Protein AF-A0A7Y4T7D6-F1 (afdb_monomer)

Sequence (174 aa):
MRVFFAAAVSVLFAAVVIAAPTAGKPPKAVDIKKELGEKCGSAPYGLVDLNGKTASKLELEEAKFQVTGFITQADVYQDCVYKLAETHAAVLTDNDKRLLGTALKVSQDEKEAVGAAFNTAICEYNAANKIPDADCKDGKWIQQTVAQKPAKPAATPAKPAAAKPAAPATPKPQ

Foldseek 3Di:
DDDDDDDDDPDPPPPPPPPDPDCDPDPDADPLVVCLCVFLNDQDADDDPAQLLPDDPVNLVVLVVVLVVLLVSLVSSLVRLVVSCVVCVVRDDPVSVVVSVVSNVVSVVRNVVSVLSSVLSNLNNCVNVVNDDPQHDPSHGPPPPPPVPPPPPDPDPPDPDDDDDDDDDDDDDD

pLDDT: mean 77.15, std 20.7, range [35.44, 98.0]

Solvent-accessible surface area (backbone atoms only — not comparable to full-atom values): 11017 Å² total; per-residue (Å²): 135,91,82,86,82,86,80,85,80,83,77,81,76,75,82,74,80,76,74,69,78,74,84,64,74,77,79,77,86,69,62,58,72,58,49,42,46,74,74,46,43,72,82,73,83,78,85,71,91,61,59,19,70,76,53,48,73,67,56,51,55,52,50,48,52,53,52,51,51,50,47,51,51,36,52,54,37,44,52,39,52,51,52,52,50,63,75,40,55,96,67,58,48,74,66,49,52,50,51,53,52,47,54,44,48,53,38,50,55,48,48,51,49,38,52,51,47,50,46,27,21,51,20,24,30,27,55,70,69,71,47,90,53,92,62,33,56,96,41,34,49,52,76,73,71,75,58,68,71,70,72,73,74,75,75,73,78,76,76,78,77,80,79,77,80,79,79,83,81,78,85,82,84,133

Mean predicted aligned error: 15.54 Å

Structure (mmCIF, N/CA/C/O backbone):
data_AF-A0A7Y4T7D6-F1
#
_entry.id   AF-A0A7Y4T7D6-F1
#
loop_
_atom_site.group_PDB
_atom_site.id
_atom_site.type_symbol
_atom_site.label_atom_id
_atom_site.label_alt_id
_atom_site.label_comp_id
_atom_site.label_asym_id
_atom_site.label_entity_id
_atom_site.label_seq_id
_atom_site.pdbx_PDB_ins_code
_atom_site.Cartn_x
_atom_site.Cartn_y
_atom_site.Cartn_z
_atom_site.occupancy
_atom_site.B_iso_or_equiv
_atom_site.auth_seq_id
_atom_site.auth_comp_id
_atom_site.auth_asym_id
_atom_site.auth_atom_id
_atom_site.pdbx_PDB_model_num
ATOM 1 N N . MET A 1 1 ? 4.824 29.164 -88.342 1.00 39.53 1 MET A N 1
ATOM 2 C CA . MET A 1 1 ? 5.947 29.986 -87.844 1.00 39.53 1 MET A CA 1
ATOM 3 C C . MET A 1 1 ? 6.074 29.758 -86.348 1.00 39.53 1 MET A C 1
ATOM 5 O O . MET A 1 1 ? 5.062 29.699 -85.666 1.00 39.53 1 MET A O 1
ATOM 9 N N . ARG A 1 2 ? 7.304 29.514 -85.893 1.00 45.91 2 ARG A N 1
ATOM 10 C CA . ARG A 1 2 ? 7.694 29.253 -84.503 1.00 45.91 2 ARG A CA 1
ATOM 11 C C . ARG A 1 2 ? 7.515 30.516 -83.660 1.00 45.91 2 ARG A C 1
ATOM 13 O O . ARG A 1 2 ? 8.032 31.536 -84.093 1.00 45.91 2 ARG A O 1
ATOM 20 N N . VAL A 1 3 ? 6.951 30.417 -82.455 1.00 41.78 3 VAL A N 1
ATOM 21 C CA . VAL A 1 3 ? 7.422 31.202 -81.299 1.00 41.78 3 VAL A CA 1
ATOM 22 C C . VAL A 1 3 ? 7.210 30.375 -80.031 1.00 41.78 3 VAL A C 1
ATOM 24 O O . VAL A 1 3 ? 6.087 30.063 -79.652 1.00 41.78 3 VAL A O 1
ATOM 27 N N . PHE A 1 4 ? 8.325 29.986 -79.420 1.00 41.50 4 PHE A N 1
ATOM 28 C CA . PHE A 1 4 ? 8.415 29.407 -78.085 1.00 41.50 4 PHE A CA 1
ATOM 29 C C . PHE A 1 4 ? 8.412 30.551 -77.065 1.00 41.50 4 PHE A C 1
ATOM 31 O O . PHE A 1 4 ? 9.165 31.505 -77.243 1.00 41.50 4 PHE A O 1
ATOM 38 N N . PHE A 1 5 ? 7.646 30.435 -75.979 1.00 44.03 5 PHE A N 1
ATOM 39 C CA . PHE A 1 5 ? 7.881 31.219 -74.765 1.00 44.03 5 PHE A CA 1
ATOM 40 C C . PHE A 1 5 ? 8.085 30.261 -73.595 1.00 44.03 5 PHE A C 1
ATOM 42 O O . PHE A 1 5 ? 7.151 29.648 -73.085 1.00 44.03 5 PHE A O 1
ATOM 49 N N . ALA A 1 6 ? 9.356 30.104 -73.233 1.00 46.31 6 ALA A N 1
ATOM 50 C CA . ALA A 1 6 ? 9.811 29.424 -72.038 1.00 46.31 6 ALA A CA 1
ATOM 51 C C . ALA A 1 6 ? 9.614 30.355 -70.833 1.00 46.31 6 ALA A C 1
ATOM 53 O O . ALA A 1 6 ? 10.181 31.445 -70.798 1.00 46.31 6 ALA A O 1
ATOM 54 N N . ALA A 1 7 ? 8.829 29.922 -69.847 1.00 48.25 7 ALA A N 1
ATOM 55 C CA . ALA A 1 7 ? 8.776 30.548 -68.532 1.00 48.25 7 ALA A CA 1
ATOM 56 C C . ALA A 1 7 ? 9.590 29.688 -67.559 1.00 48.25 7 ALA A C 1
ATOM 58 O O . ALA A 1 7 ? 9.226 28.554 -67.247 1.00 48.25 7 ALA A O 1
ATOM 59 N N . ALA A 1 8 ? 10.732 30.227 -67.137 1.00 46.28 8 ALA A N 1
ATOM 60 C CA . ALA A 1 8 ? 11.608 29.643 -66.139 1.00 46.28 8 ALA A CA 1
ATOM 61 C C . ALA A 1 8 ? 10.944 29.717 -64.756 1.00 46.28 8 ALA A C 1
ATOM 63 O O . ALA A 1 8 ? 10.713 30.802 -64.225 1.00 46.28 8 ALA A O 1
ATOM 64 N N . VAL A 1 9 ? 10.645 28.558 -64.168 1.00 46.88 9 VAL A N 1
ATOM 65 C CA . VAL A 1 9 ? 10.266 28.444 -62.757 1.00 46.88 9 VAL A CA 1
ATOM 66 C C . VAL A 1 9 ? 11.554 28.305 -61.952 1.00 46.88 9 VAL A C 1
ATOM 68 O O . VAL A 1 9 ? 12.157 27.236 -61.886 1.00 46.88 9 VAL A O 1
ATOM 71 N N . SER A 1 10 ? 11.992 29.413 -61.363 1.00 43.31 10 SER A N 1
ATOM 72 C CA . SER A 1 10 ? 13.083 29.448 -60.392 1.00 43.31 10 SER A CA 1
ATOM 73 C 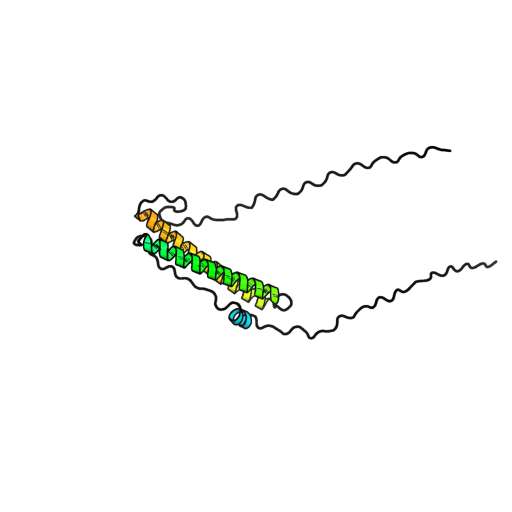C . SER A 1 10 ? 12.629 28.778 -59.094 1.00 43.31 10 SER A C 1
ATOM 75 O O . SER A 1 10 ? 11.984 29.402 -58.253 1.00 43.31 10 SER A O 1
ATOM 77 N N . VAL A 1 11 ? 12.953 27.495 -58.928 1.00 48.06 11 VAL A N 1
ATOM 78 C CA . VAL A 1 11 ? 12.802 26.789 -57.650 1.00 48.06 11 VAL A CA 1
ATOM 79 C C . VAL A 1 11 ? 13.968 27.195 -56.748 1.00 48.06 11 VAL A C 1
ATOM 81 O O . VAL A 1 11 ? 15.092 26.721 -56.898 1.00 48.06 11 VAL A O 1
ATOM 84 N N . LEU A 1 12 ? 13.691 28.103 -55.813 1.00 45.38 12 LEU A N 1
ATOM 85 C CA . LEU A 1 12 ? 14.526 28.353 -54.640 1.00 45.38 12 LEU A CA 1
ATOM 86 C C . LEU A 1 12 ? 14.532 27.083 -53.777 1.00 45.38 12 LEU A C 1
ATOM 88 O O . LEU A 1 12 ? 13.617 26.843 -52.991 1.00 45.38 12 LEU A O 1
ATOM 92 N N . PHE A 1 13 ? 15.564 26.255 -53.932 1.00 41.28 13 PHE A N 1
ATOM 93 C CA . PHE A 1 13 ? 15.876 25.202 -52.974 1.00 41.28 13 PHE A CA 1
ATOM 94 C C . PHE A 1 13 ? 16.401 25.860 -51.696 1.00 41.28 13 PHE A C 1
ATOM 96 O O . PHE A 1 13 ? 17.586 26.166 -51.572 1.00 41.28 13 PHE A O 1
ATOM 103 N N . ALA A 1 14 ? 15.507 26.095 -50.737 1.00 49.75 14 ALA A N 1
ATOM 104 C CA . ALA A 1 14 ? 15.911 26.285 -49.355 1.00 49.75 14 ALA A CA 1
ATOM 105 C C . ALA A 1 14 ? 16.599 24.989 -48.905 1.00 49.75 14 ALA A C 1
ATOM 107 O O . ALA A 1 14 ? 15.968 23.934 -48.835 1.00 49.75 14 ALA A O 1
ATOM 108 N N . ALA A 1 15 ? 17.907 25.059 -48.661 1.00 48.97 15 ALA A N 1
ATOM 109 C CA . ALA A 1 15 ? 18.668 23.972 -48.072 1.00 48.97 15 ALA A CA 1
ATOM 110 C C . ALA A 1 15 ? 18.129 23.710 -46.659 1.00 48.97 15 ALA A C 1
ATOM 112 O O . ALA A 1 15 ? 18.536 24.344 -45.687 1.00 48.97 15 ALA A O 1
ATOM 113 N N . VAL A 1 16 ? 17.171 22.790 -46.547 1.00 50.22 16 VAL A N 1
ATOM 114 C CA . VAL A 1 16 ? 16.803 22.191 -45.270 1.00 50.22 16 VAL A CA 1
ATOM 115 C C . VAL A 1 16 ? 18.003 21.359 -44.848 1.00 50.22 16 VAL A C 1
ATOM 117 O O . VAL A 1 16 ? 18.263 20.289 -45.396 1.00 50.22 16 VAL A O 1
ATOM 120 N N . VAL A 1 17 ? 18.765 21.874 -43.888 1.00 51.12 17 VAL A N 1
ATOM 121 C CA . VAL A 1 17 ? 19.728 21.080 -43.131 1.00 51.12 17 VAL A CA 1
ATOM 122 C C . VAL A 1 17 ? 18.903 20.068 -42.341 1.00 51.12 17 VAL A C 1
ATOM 124 O O . VAL A 1 17 ? 18.424 20.351 -41.245 1.00 51.12 17 VAL A O 1
ATOM 127 N N . ILE A 1 18 ? 18.671 18.895 -42.931 1.00 53.31 18 ILE A N 1
ATOM 128 C CA . ILE A 1 18 ? 18.183 17.731 -42.200 1.00 53.31 18 ILE A CA 1
ATOM 129 C C . ILE A 1 18 ? 19.343 17.333 -41.294 1.00 53.31 18 ILE A C 1
ATOM 131 O O . ILE A 1 18 ? 20.274 16.648 -41.714 1.00 53.31 18 ILE A O 1
ATOM 135 N N . ALA A 1 19 ? 19.323 17.836 -40.061 1.00 53.50 19 ALA A N 1
ATOM 136 C CA . ALA A 1 19 ? 20.150 17.302 -38.998 1.00 53.50 19 ALA A CA 1
ATOM 137 C C . ALA A 1 19 ? 19.792 15.817 -38.877 1.00 53.50 19 ALA A C 1
ATOM 139 O O . ALA A 1 19 ? 18.714 15.464 -38.398 1.00 53.50 19 ALA A O 1
ATOM 140 N N . ALA A 1 20 ? 20.664 14.952 -39.394 1.00 56.53 20 ALA A N 1
ATOM 141 C CA . ALA A 1 20 ? 20.565 13.527 -39.151 1.00 56.53 20 ALA A CA 1
ATOM 142 C C . ALA A 1 20 ? 20.508 13.333 -37.628 1.00 56.53 20 ALA A C 1
ATOM 144 O O . ALA A 1 20 ? 21.339 13.931 -36.931 1.00 56.53 20 ALA A O 1
ATOM 145 N N . PRO A 1 21 ? 19.553 12.552 -37.088 1.00 56.50 21 PRO A N 1
ATOM 146 C CA . PRO A 1 21 ? 19.601 12.191 -35.684 1.00 56.50 21 PRO A CA 1
ATOM 147 C C . PRO A 1 21 ? 20.963 11.545 -35.469 1.00 56.50 21 PRO A C 1
ATOM 149 O O . PRO A 1 21 ? 21.302 10.550 -36.117 1.00 56.50 21 PRO A O 1
ATOM 152 N N . THR A 1 22 ? 21.787 12.166 -34.628 1.00 55.59 22 THR A N 1
ATOM 153 C CA . THR A 1 22 ? 23.027 11.550 -34.189 1.00 55.59 22 THR A CA 1
ATOM 154 C C . THR A 1 22 ? 22.629 10.182 -33.663 1.00 55.59 22 THR A C 1
ATOM 156 O O . THR A 1 22 ? 21.761 10.076 -32.796 1.00 55.59 22 THR A O 1
ATOM 159 N N . ALA A 1 23 ? 23.182 9.128 -34.267 1.00 54.28 23 ALA A N 1
ATOM 160 C CA . ALA A 1 23 ? 22.999 7.755 -33.829 1.00 54.28 23 ALA A CA 1
ATOM 161 C C . ALA A 1 23 ? 23.651 7.622 -32.446 1.00 54.28 23 ALA A C 1
ATOM 163 O O . ALA A 1 23 ? 24.777 7.147 -32.293 1.00 54.28 23 ALA A O 1
ATOM 164 N N . GLY A 1 24 ? 22.969 8.156 -31.433 1.00 60.12 24 GLY A N 1
ATOM 165 C CA . GLY A 1 24 ? 23.274 7.940 -30.039 1.00 60.12 24 GLY A CA 1
ATOM 166 C C . GLY A 1 24 ? 23.233 6.442 -29.809 1.00 60.12 24 GLY A C 1
ATOM 167 O O . GLY A 1 24 ? 22.377 5.745 -30.355 1.00 60.12 24 GLY A O 1
ATOM 168 N N . LYS A 1 25 ? 24.211 5.942 -29.052 1.00 58.09 25 LYS A N 1
ATOM 169 C CA . LYS A 1 25 ? 24.284 4.530 -28.672 1.00 58.09 25 LYS A CA 1
ATOM 170 C C . LYS A 1 25 ? 22.890 4.050 -28.247 1.00 58.09 25 LYS A C 1
ATOM 172 O O . LYS A 1 25 ? 22.229 4.794 -27.515 1.00 58.09 25 LYS A O 1
ATOM 177 N N . PRO A 1 26 ? 22.457 2.849 -28.677 1.00 60.56 26 PRO A N 1
ATOM 178 C CA . PRO A 1 26 ? 21.175 2.313 -28.252 1.00 60.56 26 PRO A CA 1
ATOM 179 C C . PRO A 1 26 ? 21.122 2.377 -26.724 1.00 60.56 26 PRO A C 1
ATOM 181 O O . PRO A 1 26 ? 22.134 2.083 -26.068 1.00 60.56 26 PRO A O 1
ATOM 184 N N . PRO A 1 27 ? 20.004 2.847 -26.156 1.00 66.81 27 PRO A N 1
ATOM 185 C CA . PRO A 1 27 ? 19.909 3.020 -24.722 1.00 66.81 27 PRO A CA 1
ATOM 186 C C . PRO A 1 27 ? 20.199 1.679 -24.041 1.00 66.81 27 PRO A C 1
ATOM 188 O O . PRO A 1 27 ? 19.763 0.623 -24.503 1.00 66.81 27 PRO A O 1
ATOM 191 N N . LYS A 1 28 ? 21.022 1.712 -22.987 1.00 72.31 28 LYS A N 1
ATOM 192 C CA . LYS A 1 28 ? 21.426 0.497 -22.272 1.00 72.31 28 LYS A CA 1
ATOM 193 C C . LYS A 1 28 ? 20.180 -0.207 -21.741 1.00 72.31 28 LYS A C 1
ATOM 195 O O . LYS A 1 28 ? 19.323 0.447 -21.152 1.00 72.31 28 LYS A O 1
ATOM 200 N N . ALA A 1 29 ? 20.119 -1.525 -21.924 1.00 76.31 29 ALA A N 1
ATOM 201 C CA . ALA A 1 29 ? 19.114 -2.351 -21.273 1.00 76.31 29 ALA A CA 1
ATOM 202 C C . ALA A 1 29 ? 19.197 -2.138 -19.755 1.00 76.31 29 ALA A C 1
ATOM 204 O O . ALA A 1 29 ? 20.291 -2.161 -19.181 1.00 76.31 29 ALA A O 1
ATOM 205 N N . VAL A 1 30 ? 18.049 -1.883 -19.135 1.00 83.81 30 VAL A N 1
ATOM 206 C CA . VAL A 1 30 ? 17.929 -1.631 -17.699 1.00 83.81 30 VAL A CA 1
ATOM 207 C C . VAL A 1 30 ? 17.447 -2.912 -17.037 1.00 83.81 30 VAL A C 1
ATOM 209 O O . VAL A 1 30 ? 16.483 -3.519 -17.494 1.00 83.81 30 VAL A O 1
ATOM 212 N N . ASP A 1 31 ? 18.111 -3.327 -15.961 1.00 92.00 31 ASP A N 1
ATOM 213 C CA . ASP A 1 31 ? 17.602 -4.401 -15.111 1.00 92.00 31 ASP A CA 1
ATOM 214 C C . ASP A 1 31 ? 16.542 -3.817 -14.176 1.00 92.00 31 ASP A C 1
ATOM 216 O O . ASP A 1 31 ? 16.839 -3.293 -13.101 1.00 92.00 31 ASP A O 1
ATOM 220 N N . ILE A 1 32 ? 15.287 -3.876 -14.615 1.00 92.12 32 ILE A N 1
ATOM 221 C CA . ILE A 1 32 ? 14.162 -3.275 -13.896 1.00 92.12 32 ILE A CA 1
ATOM 222 C C . ILE A 1 32 ? 13.934 -3.925 -12.536 1.00 92.12 32 ILE A C 1
ATOM 224 O O . ILE A 1 32 ? 13.512 -3.247 -11.602 1.00 92.12 32 ILE A O 1
ATOM 228 N N . LYS A 1 33 ? 14.261 -5.211 -12.375 1.00 91.19 33 LYS A N 1
ATOM 229 C CA . LYS A 1 33 ? 14.147 -5.876 -11.075 1.00 91.19 33 LYS A CA 1
ATOM 230 C C . LYS A 1 33 ? 15.159 -5.304 -10.085 1.00 91.19 33 LYS A C 1
ATOM 232 O O . LYS A 1 33 ? 14.817 -5.081 -8.924 1.00 91.19 33 LYS A O 1
ATOM 237 N N . LYS A 1 34 ? 16.387 -5.061 -10.548 1.00 93.38 34 LYS A N 1
ATOM 238 C CA . LYS A 1 34 ? 17.426 -4.417 -9.746 1.00 93.38 34 LYS A CA 1
ATOM 239 C C . LYS A 1 34 ? 17.050 -2.976 -9.397 1.00 93.38 34 LYS A C 1
ATOM 241 O O . LYS A 1 34 ? 17.076 -2.627 -8.222 1.00 93.38 34 LYS A O 1
ATOM 246 N N . GLU A 1 35 ? 16.646 -2.174 -10.381 1.00 93.25 35 GLU A N 1
ATOM 247 C CA . GLU A 1 35 ? 16.240 -0.779 -10.147 1.00 93.25 35 GLU A CA 1
ATOM 248 C C . GLU A 1 35 ? 15.047 -0.681 -9.190 1.00 93.25 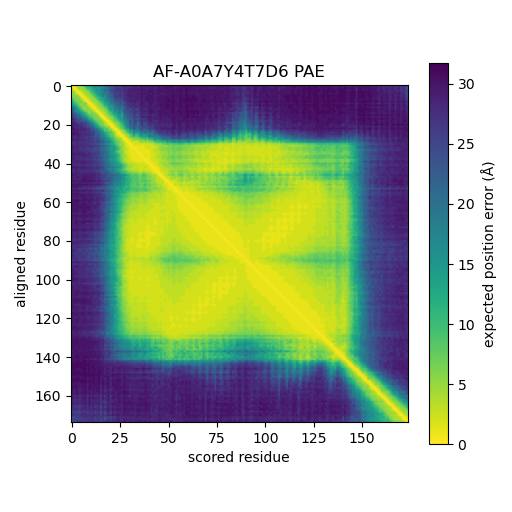35 GLU A C 1
ATOM 250 O O . GLU A 1 35 ? 15.039 0.170 -8.305 1.00 93.25 35 GLU A O 1
ATOM 255 N N . LEU A 1 36 ? 14.066 -1.583 -9.301 1.00 92.56 36 LEU A N 1
ATOM 256 C CA . LEU A 1 36 ? 12.929 -1.633 -8.383 1.00 92.56 36 LEU A CA 1
ATOM 257 C C . LEU A 1 36 ? 13.392 -1.811 -6.929 1.00 92.56 36 LEU A C 1
ATOM 259 O O . LEU A 1 36 ? 12.964 -1.058 -6.056 1.00 92.56 36 LEU A O 1
ATOM 263 N N . GLY A 1 37 ? 14.299 -2.760 -6.680 1.00 92.56 37 GLY A N 1
ATOM 264 C CA . GLY A 1 37 ? 14.842 -3.007 -5.343 1.00 92.56 37 GLY A CA 1
ATOM 265 C C . GLY A 1 37 ? 15.745 -1.882 -4.827 1.00 92.56 37 GLY A C 1
ATOM 266 O O . GLY A 1 37 ? 15.683 -1.547 -3.648 1.00 92.56 37 GLY A O 1
ATOM 267 N N . GLU A 1 38 ? 16.561 -1.275 -5.692 1.00 94.94 38 GLU A N 1
ATOM 268 C CA . GLU A 1 38 ? 17.503 -0.216 -5.300 1.00 94.94 38 GLU A CA 1
ATOM 269 C C . GLU A 1 38 ? 16.834 1.153 -5.115 1.00 94.94 38 GLU A C 1
ATOM 271 O O . GLU A 1 38 ? 17.265 1.931 -4.264 1.00 94.94 38 GLU A O 1
ATOM 276 N N . LYS A 1 39 ? 15.802 1.472 -5.908 1.00 94.75 39 LYS A N 1
ATOM 277 C CA . LYS A 1 39 ? 15.135 2.785 -5.892 1.00 94.75 39 LYS A CA 1
ATOM 278 C C . LYS A 1 39 ? 13.892 2.809 -5.020 1.00 94.75 39 LYS A C 1
ATOM 280 O O . LYS A 1 39 ? 13.708 3.760 -4.269 1.00 94.75 39 LYS A O 1
ATOM 285 N N . CYS A 1 40 ? 13.050 1.785 -5.133 1.00 94.56 40 CYS A N 1
ATOM 286 C CA . CYS A 1 40 ? 11.766 1.733 -4.437 1.00 94.56 40 CYS A CA 1
ATOM 287 C C . CYS A 1 40 ? 11.799 0.848 -3.191 1.00 94.56 40 CYS A C 1
ATOM 289 O O . CYS A 1 40 ? 10.871 0.893 -2.387 1.00 94.56 40 CYS A O 1
ATOM 291 N N . GLY A 1 41 ? 12.868 0.073 -3.000 1.00 93.38 41 GLY A N 1
ATOM 292 C CA . GLY A 1 41 ? 12.992 -0.839 -1.875 1.00 93.38 41 GLY A CA 1
ATOM 293 C C . GLY A 1 41 ? 12.089 -2.062 -2.020 1.00 93.38 41 GLY A C 1
ATOM 294 O O . GLY A 1 41 ? 11.799 -2.538 -3.119 1.00 93.38 41 GLY A O 1
ATOM 295 N N . SER A 1 42 ? 11.672 -2.604 -0.879 1.00 91.50 42 SER A N 1
ATOM 296 C CA . SER A 1 42 ? 10.780 -3.765 -0.826 1.00 91.50 42 SER A CA 1
ATOM 297 C C . SER A 1 42 ? 9.325 -3.323 -0.735 1.00 91.50 42 SER A C 1
ATOM 299 O O . SER A 1 42 ? 9.024 -2.327 -0.080 1.00 91.50 42 SER A O 1
ATOM 301 N N . ALA A 1 43 ? 8.428 -4.090 -1.360 1.00 89.62 43 ALA A N 1
ATOM 302 C CA . ALA A 1 43 ? 6.996 -3.877 -1.199 1.00 89.62 43 ALA A CA 1
ATOM 303 C C . ALA A 1 43 ? 6.626 -3.997 0.292 1.00 89.62 43 ALA A C 1
ATOM 305 O O . ALA A 1 43 ? 7.0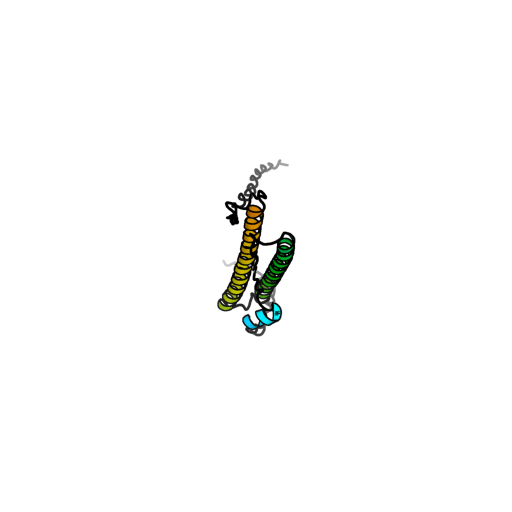43 -4.969 0.935 1.00 89.62 43 ALA A O 1
ATOM 306 N N . PRO A 1 44 ? 5.887 -3.028 0.857 1.00 89.25 44 PRO A N 1
ATOM 307 C CA . PRO A 1 44 ? 5.476 -3.096 2.249 1.00 89.25 44 PRO A CA 1
ATOM 308 C C . PRO A 1 44 ? 4.468 -4.234 2.436 1.00 89.25 44 PRO A C 1
ATOM 310 O O . PRO A 1 44 ? 3.603 -4.453 1.590 1.00 89.25 44 PRO A O 1
ATOM 313 N N . TYR A 1 45 ? 4.585 -4.936 3.561 1.00 89.88 45 TYR A N 1
ATOM 314 C CA . TYR A 1 45 ? 3.682 -6.010 3.975 1.00 89.88 45 TYR A CA 1
ATOM 315 C C . TYR A 1 45 ? 3.105 -5.687 5.355 1.00 89.88 45 TYR A C 1
ATOM 317 O O . TYR A 1 45 ? 3.844 -5.208 6.223 1.00 89.88 45 TYR A O 1
ATOM 325 N N . GLY A 1 46 ? 1.804 -5.908 5.549 1.00 84.75 46 GLY A N 1
ATOM 326 C CA . GLY A 1 46 ? 1.097 -5.483 6.752 1.00 84.75 46 GLY A CA 1
ATOM 327 C C . GLY A 1 46 ? 0.275 -6.618 7.348 1.00 84.75 46 GLY A C 1
ATOM 328 O O . GLY A 1 46 ? -0.579 -7.200 6.695 1.00 84.75 46 GLY A O 1
ATOM 329 N N . LEU A 1 47 ? 0.489 -6.909 8.628 1.00 80.81 47 LEU A N 1
ATOM 330 C CA . LEU A 1 47 ? -0.356 -7.832 9.384 1.00 80.81 47 LEU A CA 1
ATOM 331 C C . LEU A 1 47 ? -1.212 -7.033 10.362 1.00 80.81 47 LEU A C 1
ATOM 333 O O .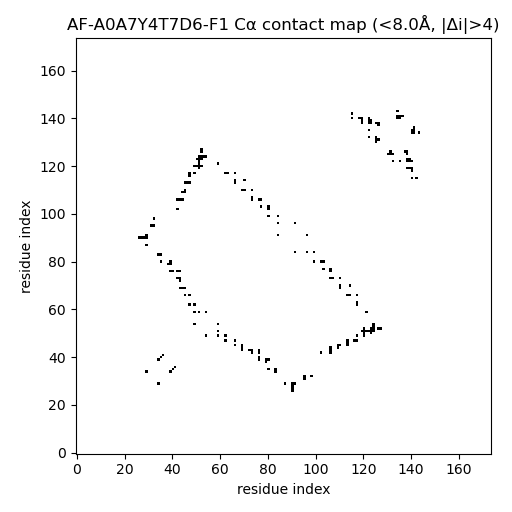 LEU A 1 47 ? -0.686 -6.323 11.214 1.00 80.81 47 LEU A O 1
ATOM 337 N N . VAL A 1 48 ? -2.532 -7.168 10.239 1.00 81.81 48 VAL A N 1
ATOM 338 C CA . VAL A 1 48 ? -3.491 -6.666 11.228 1.00 81.81 48 VAL A CA 1
ATOM 339 C C . VAL A 1 48 ? -3.957 -7.857 12.053 1.00 81.81 48 VAL A C 1
ATOM 341 O O . VAL A 1 48 ? -4.899 -8.548 11.672 1.00 81.81 48 VAL A O 1
ATOM 344 N N . ASP A 1 49 ? -3.273 -8.119 13.164 1.00 81.94 49 ASP A N 1
ATOM 345 C CA . ASP A 1 49 ? -3.692 -9.123 14.148 1.00 81.94 49 ASP A CA 1
ATOM 346 C C . ASP A 1 49 ? -4.477 -8.436 15.270 1.00 81.94 49 ASP A C 1
ATOM 348 O O . ASP A 1 49 ? -3.951 -8.120 16.336 1.00 81.94 49 ASP A O 1
ATOM 352 N N . LEU A 1 50 ? -5.734 -8.097 14.975 1.00 88.00 50 LEU A N 1
ATOM 353 C CA . LEU A 1 50 ? -6.617 -7.401 15.904 1.00 88.00 50 LEU A CA 1
ATOM 354 C C . LEU A 1 50 ? -7.953 -8.131 16.001 1.00 88.00 50 LEU A C 1
ATOM 356 O O . LEU A 1 50 ? -8.716 -8.188 15.039 1.00 88.00 50 LEU A O 1
ATOM 360 N N . ASN A 1 51 ? -8.259 -8.660 17.185 1.00 88.94 51 ASN A N 1
ATOM 361 C CA . ASN A 1 51 ? -9.558 -9.262 17.467 1.00 88.94 51 ASN A CA 1
ATOM 362 C C . ASN A 1 51 ? -10.532 -8.183 17.948 1.00 88.94 51 ASN A C 1
ATOM 364 O O . ASN A 1 51 ? -10.520 -7.804 19.121 1.00 88.94 51 ASN A O 1
ATOM 368 N N . GLY A 1 52 ? -11.399 -7.707 17.056 1.00 86.25 52 GLY A N 1
ATOM 369 C CA . GLY A 1 52 ? -12.307 -6.602 17.352 1.00 86.25 52 GLY A CA 1
ATOM 370 C C . GLY A 1 52 ? -13.286 -6.880 18.494 1.00 86.25 52 GLY A C 1
ATOM 371 O O . GLY A 1 52 ? -13.711 -5.957 19.180 1.00 86.25 52 GLY A O 1
ATOM 372 N N . LYS A 1 53 ? -13.602 -8.150 18.775 1.00 90.06 53 LYS A N 1
ATOM 373 C CA . LYS A 1 53 ? -14.525 -8.526 19.863 1.00 90.06 53 LYS A CA 1
ATOM 374 C C . LYS A 1 53 ? -13.942 -8.304 21.254 1.00 90.06 53 LYS A C 1
ATOM 376 O O . LYS A 1 53 ? -14.701 -8.120 22.203 1.00 90.06 53 LYS A O 1
ATOM 381 N N . THR A 1 54 ? -12.620 -8.392 21.382 1.00 91.44 54 THR A N 1
ATOM 382 C CA . THR A 1 54 ? -11.909 -8.294 22.666 1.00 91.44 54 THR A CA 1
ATOM 383 C C . THR A 1 54 ? -10.995 -7.081 22.747 1.00 91.44 54 THR A C 1
ATOM 385 O O . THR A 1 54 ? -10.541 -6.757 23.840 1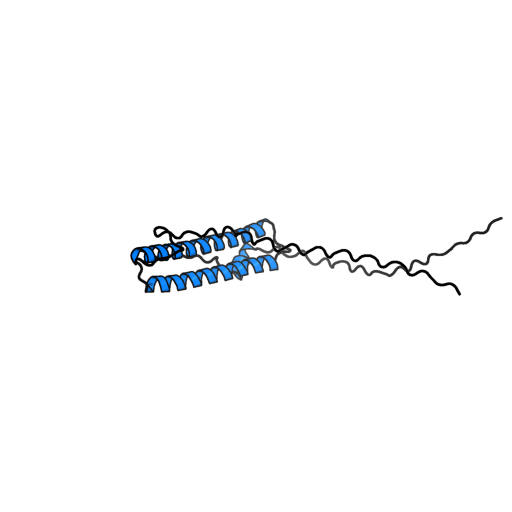.00 91.44 54 THR A O 1
ATOM 388 N N . ALA A 1 55 ? -10.723 -6.425 21.618 1.00 91.44 55 ALA A N 1
ATOM 389 C CA . ALA A 1 55 ? -9.891 -5.238 21.563 1.00 91.44 55 ALA A CA 1
ATOM 390 C C . ALA A 1 55 ? -10.487 -4.100 22.400 1.00 91.44 55 ALA A C 1
ATOM 392 O O . ALA A 1 55 ? -11.689 -3.817 22.385 1.00 91.44 55 ALA A O 1
ATOM 393 N N . SER A 1 56 ? -9.614 -3.414 23.118 1.00 93.88 56 SER A N 1
ATOM 394 C CA . SER A 1 56 ? -9.904 -2.146 23.761 1.00 93.88 56 SER A CA 1
ATOM 395 C C . SER A 1 56 ? -9.948 -1.010 22.737 1.00 93.88 56 SER A C 1
ATOM 397 O O . SER A 1 56 ? -9.401 -1.086 21.636 1.00 93.88 56 SER A O 1
ATOM 399 N N . LYS A 1 57 ? -10.566 0.108 23.132 1.00 92.00 57 LYS A N 1
ATOM 400 C CA . LYS A 1 57 ? -10.578 1.324 22.310 1.00 92.00 57 LYS A CA 1
ATOM 401 C C . LYS A 1 57 ? -9.160 1.821 22.000 1.00 92.00 57 LYS A C 1
ATOM 403 O O . LYS A 1 57 ? -8.906 2.274 20.891 1.00 92.00 57 LYS A O 1
ATOM 408 N N . LEU A 1 58 ? -8.254 1.722 22.975 1.00 94.06 58 LEU A N 1
ATOM 409 C CA . LEU A 1 58 ? -6.862 2.145 22.825 1.00 94.06 58 LEU A CA 1
ATOM 410 C C . LEU A 1 58 ? -6.137 1.292 21.773 1.00 94.06 58 LEU A C 1
ATOM 412 O O . LEU A 1 58 ? -5.476 1.844 20.901 1.00 94.06 58 LEU A O 1
ATOM 416 N N . GLU A 1 59 ? -6.322 -0.031 21.805 1.00 93.19 59 GLU A N 1
ATOM 417 C CA . GLU A 1 59 ? -5.734 -0.943 20.811 1.00 93.19 59 GLU A CA 1
ATOM 418 C C . GLU A 1 59 ? -6.265 -0.668 19.399 1.00 93.19 59 GLU A C 1
ATOM 420 O O . GLU A 1 59 ? -5.504 -0.717 18.437 1.00 93.19 59 GLU A O 1
ATOM 425 N N . LEU A 1 60 ? -7.545 -0.310 19.256 1.00 93.00 60 LEU A N 1
ATOM 426 C CA . LEU A 1 60 ? -8.108 0.094 17.962 1.00 93.00 60 LEU A CA 1
ATOM 427 C C . LEU A 1 60 ? -7.545 1.429 17.465 1.00 93.00 60 LEU A C 1
ATOM 429 O O . LEU A 1 60 ? -7.322 1.583 16.265 1.00 93.00 60 LEU A O 1
ATOM 433 N N . GLU A 1 61 ? -7.312 2.397 18.354 1.00 94.19 61 GLU A N 1
ATOM 434 C CA . GLU A 1 61 ? -6.680 3.675 17.999 1.00 94.19 61 GLU A CA 1
ATOM 435 C C . GLU A 1 61 ? -5.213 3.487 17.584 1.00 94.19 61 GLU A C 1
ATOM 437 O O . GLU A 1 61 ? -4.773 4.073 16.591 1.00 94.19 61 GLU A O 1
ATOM 442 N N . GLU A 1 62 ? -4.473 2.623 18.279 1.00 93.94 62 GLU A N 1
ATOM 443 C CA . GLU A 1 62 ? -3.102 2.271 17.912 1.00 93.94 62 GLU A CA 1
ATOM 444 C C . GLU A 1 62 ? -3.052 1.505 16.585 1.00 93.94 62 GLU A C 1
ATOM 446 O O . GLU A 1 62 ? -2.300 1.875 15.680 1.00 93.94 62 GLU A O 1
ATOM 451 N N . ALA A 1 63 ? -3.915 0.504 16.411 1.00 93.69 63 ALA A N 1
ATOM 452 C CA . ALA A 1 63 ? -4.030 -0.223 15.155 1.00 93.69 63 ALA A CA 1
ATOM 453 C C . ALA A 1 63 ? -4.412 0.710 13.997 1.00 93.69 63 ALA A C 1
ATOM 455 O O . ALA A 1 63 ? -3.840 0.606 12.914 1.00 93.69 63 ALA A O 1
ATOM 456 N N . LYS A 1 64 ? -5.295 1.693 14.221 1.00 94.25 64 LYS A N 1
ATOM 457 C CA . LYS A 1 64 ? -5.618 2.719 13.218 1.00 94.25 64 LYS A CA 1
ATOM 458 C C . LYS A 1 64 ? -4.375 3.488 12.781 1.00 94.25 64 LYS A C 1
ATOM 460 O O . LYS A 1 64 ? -4.196 3.736 11.585 1.00 94.25 64 LYS A O 1
ATOM 465 N N . PHE A 1 65 ? -3.532 3.887 13.733 1.00 94.81 65 PHE A N 1
ATOM 466 C CA . PHE A 1 65 ? -2.290 4.596 13.441 1.00 94.81 65 PHE A CA 1
ATOM 467 C C . PHE A 1 65 ? -1.335 3.724 12.616 1.00 94.81 65 PHE A C 1
ATOM 469 O O . PHE A 1 65 ? -0.835 4.176 11.585 1.00 94.81 65 PHE A O 1
ATOM 476 N N . GLN A 1 66 ? -1.153 2.460 13.005 1.00 93.62 66 GLN A N 1
ATOM 477 C CA . GLN A 1 66 ? -0.306 1.508 12.281 1.00 93.62 66 GLN A CA 1
ATOM 478 C C . GLN A 1 66 ? -0.818 1.244 10.858 1.00 93.62 66 GLN A C 1
ATOM 480 O O . GLN A 1 66 ? -0.049 1.336 9.902 1.00 93.62 66 GLN A O 1
ATOM 485 N N . VAL A 1 67 ? -2.122 1.007 10.693 1.00 95.38 67 VAL A N 1
ATOM 486 C CA . VAL A 1 67 ? -2.767 0.781 9.388 1.00 95.38 67 VAL A CA 1
ATOM 487 C C . VAL A 1 67 ? -2.649 2.016 8.494 1.00 95.38 67 VAL A C 1
ATOM 489 O O . VAL A 1 67 ? -2.339 1.894 7.312 1.00 95.38 67 VAL A O 1
ATOM 492 N N . THR A 1 68 ? -2.822 3.219 9.047 1.00 94.75 68 THR A N 1
ATOM 493 C CA . THR A 1 68 ? -2.641 4.472 8.291 1.00 94.75 68 THR A CA 1
ATOM 494 C C . THR A 1 68 ? -1.189 4.645 7.841 1.00 94.75 68 THR A C 1
ATOM 496 O O . THR A 1 68 ? -0.931 5.021 6.693 1.00 94.75 68 THR A O 1
ATOM 499 N N . GLY A 1 69 ? -0.231 4.336 8.720 1.00 94.75 69 GLY A N 1
ATOM 500 C CA . GLY A 1 69 ? 1.193 4.337 8.389 1.00 94.75 69 GLY A CA 1
ATOM 501 C C . GLY A 1 69 ? 1.519 3.344 7.275 1.00 94.75 69 GLY A C 1
ATOM 502 O O . GLY A 1 69 ? 2.182 3.709 6.306 1.00 94.75 69 GLY A O 1
ATOM 503 N N . PHE A 1 70 ? 0.984 2.126 7.362 1.00 96.06 70 PHE A N 1
ATOM 504 C CA . PHE A 1 70 ? 1.129 1.100 6.336 1.00 96.06 70 PHE A CA 1
ATOM 505 C C . PHE A 1 70 ? 0.556 1.540 4.982 1.00 96.06 70 PHE A C 1
ATOM 507 O O . PHE A 1 70 ? 1.252 1.473 3.972 1.00 96.06 70 PHE A O 1
ATOM 514 N N . ILE A 1 71 ? -0.677 2.056 4.960 1.00 95.19 71 ILE A N 1
ATOM 515 C CA . ILE A 1 71 ? -1.318 2.574 3.743 1.00 95.19 71 ILE A CA 1
ATOM 516 C C . ILE A 1 71 ? -0.453 3.665 3.100 1.00 95.19 71 ILE A C 1
ATOM 518 O O . ILE A 1 71 ? -0.237 3.646 1.891 1.00 95.19 71 ILE A O 1
ATOM 522 N N . THR A 1 72 ? 0.092 4.573 3.913 1.00 96.44 72 THR A N 1
ATOM 523 C CA . THR A 1 72 ? 0.980 5.642 3.434 1.00 96.44 72 THR A CA 1
ATOM 524 C C . THR A 1 72 ? 2.260 5.072 2.819 1.00 96.44 72 THR A C 1
ATOM 526 O O . THR A 1 72 ? 2.687 5.521 1.759 1.00 96.44 72 THR A O 1
ATOM 529 N N . GLN A 1 73 ? 2.874 4.066 3.449 1.00 96.00 73 GLN A N 1
ATOM 530 C CA . GLN A 1 73 ? 4.060 3.398 2.903 1.00 96.00 73 GLN A CA 1
ATOM 531 C C . GLN A 1 73 ? 3.756 2.673 1.588 1.00 96.00 73 GLN A C 1
ATOM 533 O O . GLN A 1 73 ? 4.561 2.746 0.660 1.00 96.00 73 GLN A O 1
ATOM 538 N N . ALA A 1 74 ? 2.596 2.019 1.484 1.00 96.69 74 ALA A N 1
ATOM 539 C CA . ALA A 1 74 ? 2.141 1.392 0.247 1.00 96.69 74 ALA A CA 1
ATOM 540 C C . ALA A 1 74 ? 1.951 2.426 -0.872 1.00 96.69 74 ALA A C 1
ATOM 542 O O . ALA A 1 74 ? 2.441 2.209 -1.976 1.00 96.69 74 ALA A O 1
ATOM 543 N N . ASP A 1 75 ? 1.342 3.579 -0.583 1.00 96.81 75 ASP A N 1
ATOM 544 C CA . ASP A 1 75 ? 1.172 4.659 -1.564 1.00 96.81 75 ASP A CA 1
ATOM 545 C C . ASP A 1 75 ? 2.511 5.235 -2.041 1.00 96.81 75 ASP A C 1
ATOM 547 O O . ASP A 1 75 ? 2.710 5.429 -3.240 1.00 96.81 75 ASP A O 1
ATOM 551 N N . VAL A 1 76 ? 3.462 5.448 -1.126 1.00 97.62 76 VAL A N 1
ATOM 552 C CA . VAL A 1 76 ? 4.820 5.902 -1.472 1.00 97.62 76 VAL A CA 1
ATOM 553 C C . VAL A 1 76 ? 5.545 4.871 -2.339 1.00 97.62 76 VAL A C 1
ATOM 555 O O . VAL A 1 76 ? 6.201 5.237 -3.316 1.00 97.62 76 VAL A O 1
ATOM 558 N N . TYR A 1 77 ? 5.420 3.583 -2.009 1.00 97.50 77 TYR A N 1
ATOM 559 C CA . TYR A 1 77 ? 5.989 2.509 -2.816 1.00 97.50 77 TYR A CA 1
ATOM 560 C C . TYR A 1 77 ? 5.386 2.507 -4.225 1.00 97.50 77 TYR A C 1
ATOM 562 O O . TYR A 1 77 ? 6.131 2.558 -5.202 1.00 97.50 77 TYR A O 1
ATOM 570 N N . GLN A 1 78 ? 4.055 2.516 -4.343 1.00 97.56 78 GLN A N 1
ATOM 571 C CA . GLN A 1 78 ? 3.365 2.525 -5.634 1.00 97.56 78 GLN A CA 1
ATOM 572 C C . GLN A 1 78 ? 3.763 3.734 -6.491 1.00 97.56 78 GLN A C 1
ATOM 574 O O . GLN A 1 78 ? 4.104 3.561 -7.661 1.00 97.56 78 GLN A O 1
ATOM 579 N N . ASP A 1 79 ? 3.794 4.939 -5.912 1.00 98.00 79 ASP A N 1
ATOM 580 C CA . ASP A 1 79 ? 4.247 6.159 -6.592 1.00 98.00 79 ASP A CA 1
ATOM 581 C C . ASP A 1 79 ? 5.699 6.039 -7.087 1.00 98.00 79 ASP A C 1
ATOM 583 O O . ASP A 1 79 ? 6.006 6.415 -8.221 1.00 98.00 79 ASP A O 1
ATOM 587 N N . CYS A 1 80 ? 6.590 5.436 -6.292 1.00 97.88 80 CYS A N 1
ATOM 588 C CA . CYS A 1 80 ? 7.951 5.149 -6.740 1.00 97.88 80 CYS A CA 1
ATOM 589 C C . CYS A 1 80 ? 7.974 4.208 -7.953 1.00 97.88 80 CYS A C 1
ATOM 591 O O . CYS A 1 80 ? 8.680 4.483 -8.926 1.00 97.88 80 CYS A O 1
ATOM 593 N N . VAL A 1 81 ? 7.185 3.126 -7.933 1.00 97.19 81 VAL A N 1
ATOM 594 C CA . VAL A 1 81 ? 7.115 2.176 -9.055 1.00 97.19 81 VAL A CA 1
ATOM 595 C C . VAL A 1 81 ? 6.589 2.857 -10.322 1.00 97.19 81 VAL A C 1
ATOM 597 O O . VAL A 1 81 ? 7.143 2.635 -11.401 1.00 97.19 81 VAL A O 1
ATOM 600 N N . TYR A 1 82 ? 5.580 3.729 -10.207 1.00 97.31 82 TYR A N 1
ATOM 601 C CA . TYR A 1 82 ? 5.088 4.526 -11.336 1.00 97.31 82 TYR A CA 1
ATOM 602 C C . TYR A 1 82 ? 6.173 5.447 -11.903 1.00 97.31 82 TYR A C 1
ATOM 604 O O . TYR A 1 82 ? 6.439 5.410 -13.105 1.00 97.31 82 TYR A O 1
ATOM 612 N N . LYS A 1 83 ? 6.872 6.206 -11.052 1.00 97.06 83 LYS A N 1
ATOM 613 C CA . LYS A 1 83 ? 7.964 7.096 -11.484 1.00 97.06 83 LYS A CA 1
ATOM 614 C C . LYS A 1 83 ? 9.118 6.338 -12.134 1.00 97.06 83 LYS A C 1
ATOM 616 O O . LYS A 1 83 ? 9.705 6.820 -13.105 1.00 97.06 83 LYS A O 1
ATOM 621 N N . LEU A 1 84 ? 9.438 5.146 -11.630 1.00 94.75 84 LEU A N 1
ATOM 622 C CA . LEU A 1 84 ? 10.444 4.275 -12.230 1.00 94.75 84 LEU A CA 1
ATOM 623 C C . LEU A 1 84 ? 10.010 3.825 -13.633 1.00 94.75 84 LEU A C 1
ATOM 625 O O . LEU A 1 84 ? 10.805 3.882 -14.574 1.00 94.75 84 LEU A O 1
ATOM 629 N N . ALA A 1 85 ? 8.742 3.435 -13.789 1.00 95.00 85 ALA A N 1
ATOM 630 C CA . ALA A 1 85 ? 8.177 3.055 -15.078 1.00 95.00 85 ALA A CA 1
ATOM 631 C C . ALA A 1 85 ? 8.235 4.209 -16.093 1.00 95.00 85 ALA A C 1
ATOM 633 O O . ALA A 1 85 ? 8.634 4.001 -17.238 1.00 95.00 85 ALA A O 1
ATOM 634 N N . GLU A 1 86 ? 7.890 5.428 -15.670 1.00 95.62 86 GLU A N 1
ATOM 635 C CA . GLU A 1 86 ? 7.948 6.633 -16.506 1.00 95.62 86 GLU A CA 1
ATOM 636 C C . GLU A 1 86 ? 9.383 6.977 -16.916 1.00 95.62 86 GLU A C 1
ATOM 638 O O . GLU A 1 86 ? 9.655 7.211 -18.095 1.00 95.62 86 GLU A O 1
ATOM 643 N N . THR A 1 87 ? 10.319 6.932 -15.964 1.00 94.50 87 THR A N 1
ATOM 644 C CA . THR A 1 87 ? 11.742 7.234 -16.194 1.00 94.50 87 THR A CA 1
ATOM 645 C C . THR A 1 87 ? 12.362 6.306 -17.240 1.00 94.50 87 THR A C 1
ATOM 647 O O . THR A 1 87 ? 13.205 6.729 -18.033 1.00 94.50 87 THR A O 1
ATOM 650 N N . HIS A 1 88 ? 11.927 5.046 -17.279 1.00 93.25 88 HIS A N 1
ATOM 651 C CA . HIS A 1 88 ? 12.458 4.035 -18.191 1.00 93.25 88 HIS A CA 1
ATOM 652 C C . HIS A 1 88 ? 11.526 3.692 -19.359 1.00 93.25 88 HIS A C 1
ATOM 654 O O . HIS A 1 88 ? 11.833 2.778 -20.120 1.00 93.25 88 HIS A O 1
ATOM 660 N N . ALA A 1 89 ? 10.431 4.430 -19.569 1.00 91.81 89 ALA A N 1
ATOM 661 C CA . ALA A 1 89 ? 9.366 4.060 -20.508 1.00 91.81 89 ALA A CA 1
ATOM 662 C C . ALA A 1 89 ? 9.855 3.727 -21.932 1.00 91.81 89 ALA A C 1
ATOM 664 O O . ALA A 1 89 ? 9.332 2.813 -22.567 1.00 91.81 89 ALA A O 1
ATOM 665 N N . ALA A 1 90 ? 10.888 4.424 -22.419 1.00 90.81 90 ALA A N 1
ATOM 666 C CA . ALA A 1 90 ? 11.464 4.218 -23.752 1.00 90.81 90 ALA A CA 1
ATOM 667 C C . ALA A 1 90 ? 12.254 2.903 -23.912 1.00 90.81 90 ALA A C 1
ATOM 669 O O . ALA A 1 90 ? 12.555 2.507 -25.037 1.00 90.81 90 ALA A O 1
ATOM 670 N N . VAL A 1 91 ? 12.623 2.251 -22.805 1.00 91.44 91 VAL A N 1
ATOM 671 C CA . VAL A 1 91 ? 13.503 1.070 -22.781 1.00 91.44 91 VAL A CA 1
ATOM 672 C C . VAL A 1 91 ? 12.874 -0.145 -22.100 1.00 91.44 91 VAL A C 1
ATOM 674 O O . VAL A 1 91 ? 13.492 -1.207 -22.088 1.00 91.44 91 VAL A O 1
ATOM 677 N N . LEU A 1 92 ? 11.664 -0.010 -21.546 1.00 91.81 92 LEU A N 1
ATOM 678 C CA . LEU A 1 92 ? 10.942 -1.117 -20.921 1.00 91.81 92 LEU A CA 1
ATOM 679 C C . LEU A 1 92 ? 10.517 -2.155 -21.961 1.00 91.81 92 LEU A C 1
ATOM 681 O O . LEU A 1 92 ? 9.778 -1.852 -22.904 1.00 91.81 92 LEU A O 1
ATOM 685 N N . THR A 1 93 ? 10.888 -3.409 -21.724 1.00 93.69 93 THR A N 1
ATOM 686 C CA . THR A 1 93 ? 10.299 -4.546 -22.431 1.00 93.69 93 THR A CA 1
ATOM 687 C C . THR A 1 93 ? 8.890 -4.838 -21.907 1.00 93.69 93 THR A C 1
ATOM 689 O O . THR A 1 93 ? 8.498 -4.394 -20.825 1.00 93.69 93 THR A O 1
ATOM 692 N N . ASP A 1 94 ? 8.104 -5.631 -22.635 1.00 94.12 94 ASP A N 1
ATOM 693 C CA . ASP A 1 94 ? 6.777 -6.038 -22.149 1.00 94.12 94 ASP A CA 1
ATOM 694 C C . ASP A 1 94 ? 6.854 -6.915 -20.893 1.00 94.12 94 ASP A C 1
ATOM 696 O O . ASP A 1 94 ? 5.968 -6.861 -20.036 1.00 94.12 94 ASP A O 1
ATOM 700 N N . ASN A 1 95 ? 7.943 -7.673 -20.730 1.00 93.25 95 ASN A N 1
ATOM 701 C CA . ASN A 1 95 ? 8.184 -8.407 -19.494 1.00 93.25 95 ASN A CA 1
ATOM 702 C C . ASN A 1 95 ? 8.446 -7.457 -18.315 1.00 93.25 95 ASN A C 1
ATOM 704 O O . ASN A 1 95 ? 7.925 -7.699 -17.229 1.00 93.25 95 ASN A O 1
ATOM 708 N N . ASP A 1 96 ? 9.175 -6.360 -18.528 1.00 93.88 96 ASP A N 1
ATOM 709 C CA . ASP A 1 96 ? 9.420 -5.358 -17.484 1.00 93.88 96 ASP A CA 1
ATOM 710 C C . ASP A 1 96 ? 8.133 -4.650 -17.066 1.00 93.88 96 ASP A C 1
ATOM 712 O O . ASP A 1 96 ? 7.853 -4.517 -15.875 1.00 93.88 96 ASP A O 1
ATOM 716 N N . LYS A 1 97 ? 7.292 -4.272 -18.036 1.00 94.25 97 LYS A N 1
ATOM 717 C CA . LYS A 1 97 ? 5.963 -3.705 -17.757 1.00 94.25 97 LYS A CA 1
ATOM 718 C C . LYS A 1 97 ? 5.114 -4.670 -16.932 1.00 94.25 97 LYS A C 1
ATOM 720 O O . LYS A 1 97 ? 4.455 -4.249 -15.985 1.00 94.25 97 LYS A O 1
ATOM 725 N N . ARG A 1 98 ? 5.154 -5.970 -17.250 1.00 95.50 98 ARG A N 1
ATOM 726 C CA . ARG A 1 98 ? 4.454 -7.004 -16.474 1.00 95.50 98 ARG A CA 1
ATOM 727 C C . ARG A 1 98 ? 5.009 -7.130 -15.054 1.00 95.50 98 ARG A C 1
ATOM 729 O O . ARG A 1 98 ? 4.221 -7.288 -14.125 1.00 95.50 98 ARG A O 1
ATOM 736 N N . LEU A 1 99 ? 6.329 -7.056 -14.870 1.00 94.44 99 LEU A N 1
ATOM 737 C CA . LEU A 1 99 ? 6.958 -7.082 -13.544 1.00 94.44 99 LEU A CA 1
ATOM 738 C C . LEU A 1 99 ? 6.524 -5.881 -12.696 1.00 94.44 99 LEU A C 1
ATOM 740 O O . LEU A 1 99 ? 6.062 -6.073 -11.573 1.00 94.44 99 LEU A O 1
ATOM 744 N N . LEU A 1 100 ? 6.591 -4.669 -13.251 1.00 95.31 100 LEU A N 1
ATOM 745 C CA . LEU A 1 100 ? 6.153 -3.442 -12.577 1.00 95.31 100 LEU A CA 1
ATOM 746 C C . LEU A 1 100 ? 4.651 -3.481 -12.257 1.00 95.31 100 LEU A C 1
ATOM 748 O O . LEU A 1 100 ? 4.249 -3.191 -11.134 1.00 95.31 100 LEU A O 1
ATOM 752 N N . GLY A 1 101 ? 3.824 -3.929 -13.207 1.00 96.12 101 GLY A N 1
ATOM 753 C CA . GLY A 1 101 ? 2.387 -4.111 -12.995 1.00 96.12 101 GLY A CA 1
ATOM 754 C C . GLY A 1 101 ? 2.068 -5.145 -11.913 1.00 96.12 101 GLY A C 1
ATOM 755 O O . GLY A 1 101 ? 1.146 -4.949 -11.127 1.00 96.12 101 GLY A O 1
ATOM 756 N N . THR A 1 102 ? 2.858 -6.219 -11.820 1.00 95.69 102 THR A N 1
ATOM 757 C CA . THR A 1 102 ? 2.716 -7.221 -10.752 1.00 95.69 102 THR A CA 1
ATOM 758 C C . THR A 1 102 ? 3.081 -6.629 -9.393 1.00 95.69 102 THR A C 1
ATOM 760 O O . THR A 1 102 ? 2.349 -6.843 -8.433 1.00 95.69 102 THR A O 1
ATOM 763 N N . ALA A 1 103 ? 4.164 -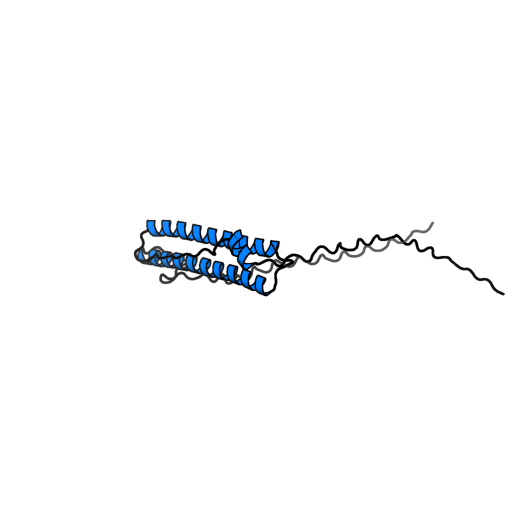5.852 -9.305 1.00 94.25 103 ALA A N 1
ATOM 764 C CA . ALA A 1 103 ? 4.567 -5.186 -8.066 1.00 94.25 103 ALA A CA 1
ATOM 765 C C . ALA A 1 103 ? 3.492 -4.206 -7.560 1.00 94.25 103 ALA A C 1
ATOM 767 O O . ALA A 1 103 ? 3.130 -4.240 -6.384 1.00 94.25 103 ALA A O 1
ATOM 768 N N . LEU A 1 104 ? 2.927 -3.394 -8.462 1.00 96.00 104 LEU A N 1
ATOM 769 C CA . LEU A 1 104 ? 1.810 -2.496 -8.155 1.00 96.00 104 LEU A CA 1
ATOM 770 C C . LEU A 1 104 ? 0.577 -3.267 -7.682 1.00 96.00 104 LEU A C 1
ATOM 772 O O . LEU A 1 104 ? -0.001 -2.925 -6.653 1.00 96.00 104 LEU A O 1
ATOM 776 N N . LYS A 1 105 ? 0.200 -4.329 -8.404 1.00 95.94 105 LYS A N 1
ATOM 777 C CA . LYS A 1 105 ? -0.956 -5.155 -8.051 1.00 95.94 105 LYS A CA 1
ATOM 778 C C . LYS A 1 105 ? -0.806 -5.769 -6.661 1.00 95.94 105 LYS A C 1
ATOM 780 O O . LYS A 1 105 ? -1.726 -5.662 -5.866 1.00 95.94 105 LYS A O 1
ATOM 785 N N . VAL A 1 106 ? 0.341 -6.378 -6.362 1.00 94.19 106 VAL A N 1
ATOM 786 C CA . VAL A 1 106 ? 0.586 -7.003 -5.053 1.00 94.19 106 VAL A CA 1
ATOM 787 C C . VAL A 1 106 ? 0.515 -5.965 -3.933 1.00 94.19 106 VAL A C 1
ATOM 789 O O . VAL A 1 106 ? -0.137 -6.207 -2.925 1.00 94.19 106 VAL A O 1
ATOM 792 N N . SER A 1 107 ? 1.120 -4.788 -4.121 1.00 94.88 107 SER A N 1
ATOM 793 C CA . SER A 1 107 ? 1.036 -3.707 -3.133 1.00 94.88 107 SER A CA 1
ATOM 794 C C . SER A 1 107 ? -0.399 -3.206 -2.929 1.00 94.88 107 SER A C 1
ATOM 796 O O . SER A 1 107 ? -0.778 -2.899 -1.800 1.00 94.88 107 SER A O 1
ATOM 798 N N . GLN A 1 108 ? -1.195 -3.122 -3.997 1.00 95.94 108 GLN A N 1
ATOM 799 C CA . GLN A 1 108 ? -2.595 -2.711 -3.922 1.00 95.94 108 GLN A CA 1
ATOM 800 C C . GLN A 1 108 ? -3.462 -3.758 -3.219 1.00 95.94 108 GLN A C 1
ATOM 802 O O . GLN A 1 108 ? -4.219 -3.407 -2.316 1.00 95.94 108 GLN A O 1
ATOM 807 N N . ASP A 1 109 ? -3.321 -5.028 -3.603 1.00 94.00 109 ASP A N 1
ATOM 808 C CA . ASP A 1 109 ? -4.060 -6.142 -3.009 1.00 94.00 109 ASP A CA 1
ATOM 809 C C . ASP A 1 109 ? -3.771 -6.216 -1.488 1.00 94.00 109 ASP A C 1
ATOM 811 O O . ASP A 1 109 ? -4.692 -6.373 -0.687 1.00 94.00 109 ASP A O 1
ATOM 815 N N . GLU A 1 110 ? -2.518 -5.999 -1.068 1.00 93.19 110 GLU A N 1
ATOM 816 C CA . GLU A 1 110 ? -2.126 -5.955 0.349 1.00 93.19 110 GLU A CA 1
ATOM 817 C C . GLU A 1 110 ? -2.703 -4.731 1.085 1.00 93.19 110 GLU A C 1
ATOM 819 O O . GLU A 1 110 ? -3.243 -4.849 2.187 1.00 93.19 110 GLU A O 1
ATOM 824 N N . LYS A 1 111 ? -2.647 -3.543 0.467 1.00 93.38 111 LYS A N 1
ATOM 825 C CA . LYS A 1 111 ? -3.257 -2.316 1.004 1.00 93.38 111 LYS A CA 1
ATOM 826 C C . LYS A 1 111 ? -4.749 -2.500 1.278 1.00 93.38 111 LYS A C 1
ATOM 828 O O . LYS A 1 111 ? -5.241 -2.095 2.335 1.00 93.38 111 LYS A O 1
ATOM 833 N N . GLU A 1 112 ? -5.461 -3.121 0.345 1.00 92.81 112 GLU A N 1
ATOM 834 C CA . GLU A 1 112 ? -6.881 -3.432 0.495 1.00 92.81 112 GLU A CA 1
ATOM 835 C C . GLU A 1 112 ? -7.130 -4.489 1.575 1.00 92.81 112 GLU A C 1
ATOM 837 O O . GLU A 1 112 ? -8.051 -4.323 2.377 1.00 92.81 112 GLU A O 1
ATOM 842 N N . ALA A 1 113 ? -6.296 -5.532 1.650 1.00 91.50 113 ALA A N 1
ATOM 843 C CA . ALA A 1 113 ? -6.413 -6.586 2.655 1.00 91.50 113 ALA A CA 1
ATOM 844 C C . ALA A 1 113 ? -6.252 -6.047 4.086 1.00 91.50 113 ALA A C 1
ATOM 846 O O . ALA A 1 113 ? -7.099 -6.313 4.941 1.00 91.50 113 ALA A O 1
ATOM 847 N N . VAL A 1 114 ? -5.223 -5.231 4.338 1.00 93.00 114 VAL A N 1
ATOM 848 C CA . VAL A 1 114 ? -4.981 -4.598 5.647 1.00 93.00 114 VAL A CA 1
ATOM 849 C C . VAL A 1 114 ? -6.134 -3.663 6.016 1.00 93.00 114 VAL A C 1
ATOM 851 O O . VAL A 1 114 ? -6.649 -3.723 7.135 1.00 93.00 114 VAL A O 1
ATOM 854 N N . GLY A 1 115 ? -6.585 -2.826 5.076 1.00 92.44 115 GLY A N 1
ATOM 855 C CA . GLY A 1 115 ? -7.717 -1.927 5.307 1.00 92.44 115 GLY A CA 1
ATOM 856 C C . GLY A 1 115 ? -9.007 -2.683 5.643 1.00 92.44 115 GLY A C 1
ATOM 857 O O . GLY A 1 115 ? -9.701 -2.339 6.600 1.00 92.44 115 GLY A O 1
ATOM 858 N N . ALA A 1 116 ? -9.308 -3.751 4.901 1.00 91.25 116 ALA A N 1
ATOM 859 C CA . ALA A 1 116 ? -10.482 -4.587 5.137 1.00 91.25 116 ALA A CA 1
ATOM 860 C C . ALA A 1 116 ? -10.415 -5.337 6.478 1.00 91.25 116 ALA A C 1
ATOM 862 O O . ALA A 1 116 ? -11.427 -5.423 7.181 1.00 91.25 116 ALA A O 1
ATOM 863 N N . ALA A 1 117 ? -9.238 -5.845 6.859 1.00 91.44 117 ALA A N 1
ATOM 864 C CA . ALA A 1 117 ? -9.030 -6.508 8.145 1.00 91.44 117 ALA A CA 1
ATOM 865 C C . ALA A 1 117 ? -9.278 -5.544 9.315 1.00 91.44 117 ALA A C 1
ATOM 867 O O . ALA A 1 117 ? -10.045 -5.860 10.226 1.00 91.44 117 ALA A O 1
ATOM 868 N N . PHE A 1 118 ? -8.720 -4.332 9.249 1.00 94.25 118 PHE A N 1
ATOM 869 C CA . PHE A 1 118 ? -8.944 -3.308 10.269 1.00 94.25 118 PHE A CA 1
ATOM 870 C C . PHE A 1 118 ? -10.417 -2.890 10.366 1.00 94.25 118 PHE A C 1
ATOM 872 O O . PHE A 1 118 ? -10.978 -2.844 11.460 1.00 94.25 118 PHE A O 1
ATOM 879 N N . ASN A 1 119 ? -11.079 -2.652 9.231 1.00 92.69 119 ASN A N 1
ATOM 880 C CA . ASN A 1 119 ? -12.500 -2.301 9.221 1.00 92.69 119 ASN A CA 1
ATOM 881 C C . ASN A 1 119 ? -13.375 -3.424 9.794 1.00 92.69 119 ASN A C 1
ATOM 883 O O . ASN A 1 119 ? -14.349 -3.157 10.494 1.00 92.69 119 ASN A O 1
ATOM 887 N N . THR A 1 120 ? -13.011 -4.684 9.548 1.00 92.12 120 THR A N 1
ATOM 888 C CA . THR A 1 120 ? -13.693 -5.834 10.153 1.00 92.12 120 THR A CA 1
ATOM 889 C C . THR A 1 120 ? -13.544 -5.820 11.673 1.00 92.12 120 THR A C 1
ATOM 891 O O . THR A 1 120 ? -14.544 -5.960 12.374 1.00 92.12 120 THR A O 1
ATOM 894 N N . ALA A 1 121 ? -12.341 -5.562 12.194 1.00 92.25 121 ALA A N 1
ATOM 895 C CA . ALA A 1 121 ? -12.122 -5.442 13.634 1.00 92.25 121 ALA A CA 1
ATOM 896 C C . ALA A 1 121 ? -12.929 -4.282 14.255 1.00 92.25 121 ALA A C 1
ATOM 898 O O . ALA A 1 121 ? -13.501 -4.433 15.334 1.00 92.25 121 ALA A O 1
ATOM 899 N N . ILE A 1 122 ? -13.059 -3.149 13.558 1.00 92.88 122 ILE A N 1
ATOM 900 C CA . ILE A 1 122 ? -13.918 -2.037 14.00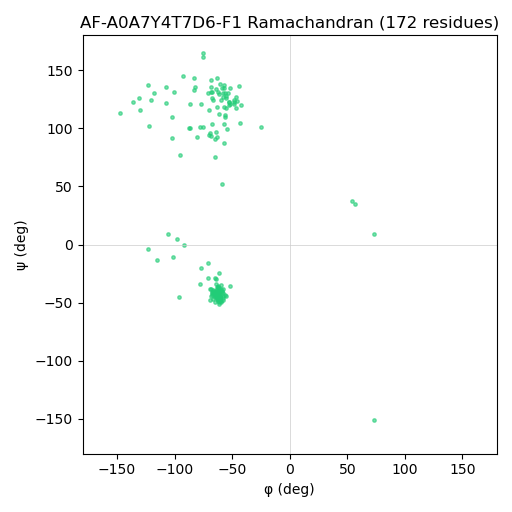0 1.00 92.88 122 ILE A CA 1
ATOM 901 C C . ILE A 1 122 ? -15.391 -2.459 14.045 1.00 92.88 122 ILE A C 1
ATOM 903 O O . ILE A 1 122 ? -16.068 -2.195 15.038 1.00 92.88 122 ILE A O 1
ATOM 907 N N . CYS A 1 123 ? -15.886 -3.167 13.026 1.00 92.31 123 CYS A N 1
ATOM 908 C CA . CYS A 1 123 ? -17.259 -3.671 13.020 1.00 92.31 123 CYS A CA 1
ATOM 909 C C . CYS A 1 123 ? -17.532 -4.653 14.163 1.00 92.31 123 CYS A C 1
ATOM 911 O O . CYS A 1 123 ? -18.590 -4.594 14.794 1.00 92.31 123 CYS A O 1
ATOM 913 N N . GLU A 1 124 ? -16.588 -5.549 14.449 1.00 92.50 124 GLU A N 1
ATOM 914 C CA . GLU A 1 124 ? -16.692 -6.485 15.566 1.00 92.50 124 GLU A CA 1
ATOM 915 C C . GLU A 1 124 ? -16.698 -5.763 16.919 1.00 92.50 124 GLU A C 1
ATOM 917 O O . GLU A 1 124 ? -17.517 -6.091 17.782 1.00 92.50 124 GLU A O 1
ATOM 922 N N . TYR A 1 125 ? -15.850 -4.744 17.085 1.00 93.44 125 TYR A N 1
ATOM 923 C CA . TYR A 1 125 ? -15.830 -3.904 18.281 1.00 93.44 125 TYR A CA 1
ATOM 924 C C . TYR A 1 125 ? -17.139 -3.138 18.461 1.00 93.44 125 TYR A C 1
ATOM 926 O O . TYR A 1 125 ? -17.723 -3.147 19.548 1.00 93.44 125 TYR A O 1
ATOM 934 N N . ASN A 1 126 ? -17.634 -2.509 17.394 1.00 92.69 126 ASN A N 1
ATOM 935 C CA . ASN A 1 126 ? -18.883 -1.757 17.413 1.00 92.69 126 ASN A CA 1
ATOM 936 C C . ASN A 1 126 ? -20.064 -2.672 17.759 1.00 92.69 126 ASN A C 1
ATOM 938 O O . ASN A 1 126 ? -20.882 -2.324 18.613 1.00 92.69 126 ASN A O 1
ATOM 942 N N . ALA A 1 127 ? -20.102 -3.886 17.201 1.00 91.69 127 ALA A N 1
ATOM 943 C CA . ALA A 1 127 ? -21.102 -4.893 17.546 1.00 91.69 127 ALA A CA 1
ATOM 944 C C . ALA A 1 127 ? -21.017 -5.323 19.024 1.00 91.69 127 ALA A C 1
ATOM 946 O O . ALA A 1 127 ? -22.045 -5.373 19.704 1.00 91.69 127 ALA A O 1
ATOM 947 N N . ALA A 1 128 ? -19.812 -5.582 19.547 1.00 91.38 128 ALA A N 1
ATOM 948 C CA . ALA A 1 128 ? -19.605 -5.969 20.946 1.00 91.38 128 ALA A CA 1
ATOM 949 C C . ALA A 1 128 ? -20.009 -4.859 21.936 1.00 91.38 128 ALA A C 1
ATOM 951 O O . ALA A 1 128 ? -20.551 -5.142 23.006 1.00 91.38 128 ALA A O 1
ATOM 952 N N . ASN A 1 129 ? -19.809 -3.595 21.555 1.00 91.12 129 ASN A N 1
ATOM 953 C CA . ASN A 1 129 ? -20.083 -2.423 22.389 1.00 91.12 129 ASN A CA 1
ATOM 954 C C . ASN A 1 129 ? -21.439 -1.756 22.100 1.00 91.12 129 ASN A C 1
ATOM 956 O O . ASN A 1 129 ? -21.752 -0.727 22.697 1.00 91.12 129 ASN A O 1
ATOM 960 N N . LYS A 1 130 ? -22.268 -2.343 21.222 1.00 91.38 130 LYS A N 1
ATOM 961 C CA . LYS A 1 130 ? -23.584 -1.814 20.808 1.00 91.38 130 LYS A CA 1
ATOM 962 C C . LYS A 1 130 ? -23.508 -0.395 20.224 1.00 91.38 130 LYS A C 1
ATOM 964 O O . LYS A 1 130 ? -24.423 0.409 20.409 1.00 91.38 130 LYS A O 1
ATOM 969 N N . ILE A 1 131 ? -22.420 -0.095 19.522 1.00 89.25 131 ILE A N 1
ATOM 970 C CA . ILE A 1 131 ? -22.227 1.161 18.801 1.00 89.25 131 ILE A CA 1
ATOM 971 C C . ILE A 1 131 ? -22.849 0.987 17.408 1.00 89.25 131 ILE A C 1
ATOM 973 O O . ILE A 1 131 ? -22.454 0.073 16.683 1.00 89.25 131 ILE A O 1
ATOM 977 N N . PRO A 1 132 ? -23.838 1.810 17.021 1.00 85.56 132 PRO A N 1
ATOM 978 C CA . PRO A 1 132 ? -24.410 1.742 15.684 1.00 85.56 132 PRO A CA 1
ATOM 979 C C . PRO A 1 132 ? -23.383 2.200 14.643 1.00 85.56 132 PRO A C 1
ATOM 981 O O . PRO A 1 132 ? -22.790 3.269 14.780 1.00 85.56 132 PRO A O 1
ATOM 984 N N . ASP A 1 133 ? -23.215 1.404 13.591 1.00 83.56 133 ASP A N 1
ATOM 985 C CA . ASP A 1 133 ? -22.310 1.679 12.477 1.00 83.56 133 ASP A CA 1
ATOM 986 C C . ASP A 1 133 ? -23.022 1.347 11.159 1.00 83.56 133 ASP A C 1
ATOM 988 O O . ASP A 1 133 ? -23.524 0.237 10.982 1.00 83.56 133 ASP A O 1
ATOM 992 N N . ALA A 1 134 ? -23.124 2.330 10.261 1.00 80.19 134 ALA A N 1
ATOM 993 C CA . ALA A 1 134 ? -23.826 2.190 8.986 1.00 80.19 134 ALA A CA 1
ATOM 994 C C . ALA A 1 134 ? -23.010 1.416 7.936 1.00 80.19 134 ALA A C 1
ATOM 996 O O . ALA A 1 134 ? -23.591 0.880 6.990 1.00 80.19 134 ALA A O 1
ATOM 997 N N . ASP A 1 135 ? -21.689 1.335 8.113 1.00 81.75 135 ASP A N 1
ATOM 998 C CA . ASP A 1 135 ? -20.769 0.633 7.215 1.00 81.75 135 ASP A CA 1
ATOM 999 C C . ASP A 1 135 ? -20.550 -0.833 7.638 1.00 81.75 135 ASP A C 1
ATOM 1001 O O . ASP A 1 135 ? -19.864 -1.606 6.958 1.00 81.75 135 ASP A O 1
ATOM 1005 N N . CYS A 1 136 ? -21.193 -1.247 8.733 1.00 83.00 136 CYS A N 1
ATOM 1006 C CA . CYS A 1 136 ? -21.159 -2.601 9.263 1.00 83.00 136 CYS A CA 1
ATOM 1007 C C . CYS A 1 136 ? -22.556 -3.223 9.246 1.00 83.00 136 CYS A C 1
ATOM 1009 O O . CYS A 1 136 ? -23.520 -2.667 9.771 1.00 83.00 136 CYS A O 1
ATOM 1011 N N . LYS A 1 137 ? -22.668 -4.438 8.707 1.00 78.12 137 LYS A N 1
ATOM 1012 C CA . LYS A 1 137 ? -23.887 -5.246 8.806 1.00 78.12 137 LYS A CA 1
ATOM 1013 C C . LYS A 1 137 ? -23.561 -6.553 9.507 1.00 78.12 137 LYS A C 1
ATOM 1015 O O . LYS A 1 137 ? -22.665 -7.275 9.083 1.00 78.12 137 LYS A O 1
ATOM 1020 N N . ASP A 1 138 ? -24.279 -6.841 10.590 1.00 69.44 138 ASP A N 1
ATOM 1021 C CA . ASP A 1 138 ? -24.116 -8.067 11.382 1.00 69.44 138 ASP A CA 1
ATOM 1022 C C . ASP A 1 138 ? -22.663 -8.299 11.863 1.00 69.44 138 ASP A C 1
ATOM 1024 O O . ASP A 1 138 ? -22.166 -9.424 11.872 1.00 69.44 138 ASP A O 1
ATOM 1028 N N . GLY A 1 139 ? -21.950 -7.223 12.227 1.00 64.50 139 GLY A N 1
ATOM 1029 C CA . GLY A 1 139 ? -20.547 -7.283 12.665 1.00 64.50 139 GLY A CA 1
ATOM 1030 C C . GLY A 1 139 ? -19.540 -7.558 11.543 1.00 64.50 139 GLY A C 1
ATOM 1031 O O . GLY A 1 139 ? -18.366 -7.778 11.818 1.00 64.50 139 GLY A O 1
ATOM 1032 N N . LYS A 1 140 ? -19.978 -7.535 10.281 1.00 73.19 140 LYS A N 1
ATOM 1033 C CA . LYS A 1 140 ? -19.111 -7.643 9.109 1.00 73.19 140 LYS A CA 1
ATOM 1034 C C . LYS A 1 140 ? -19.016 -6.300 8.415 1.00 73.19 140 LYS A C 1
ATOM 1036 O O . LYS A 1 140 ? -20.035 -5.641 8.193 1.00 73.19 140 LYS A O 1
ATOM 1041 N N . TRP A 1 141 ? -17.796 -5.936 8.037 1.00 76.50 141 TRP A N 1
ATOM 1042 C CA . TRP A 1 141 ? -17.592 -4.800 7.161 1.00 76.50 141 TRP A CA 1
ATOM 1043 C C . TRP A 1 141 ? -18.263 -5.099 5.830 1.00 76.50 141 TRP A C 1
ATOM 1045 O O . TRP A 1 141 ? -17.943 -6.080 5.150 1.00 76.50 141 TRP A O 1
ATOM 1055 N N . ILE A 1 142 ? -19.244 -4.275 5.480 1.00 78.38 142 ILE A N 1
ATOM 1056 C CA . ILE A 1 142 ? -19.795 -4.301 4.142 1.00 78.38 142 ILE A CA 1
ATOM 1057 C C . ILE A 1 142 ? -18.713 -3.603 3.342 1.00 78.38 142 ILE A C 1
ATOM 1059 O O . ILE A 1 142 ? -18.590 -2.383 3.427 1.00 78.38 142 ILE A O 1
ATOM 1063 N N . GLN A 1 143 ? -17.881 -4.368 2.631 1.00 63.66 143 GLN A N 1
ATOM 1064 C CA . GLN A 1 143 ? -17.021 -3.787 1.615 1.00 63.66 143 GLN A CA 1
ATOM 1065 C C . GLN A 1 143 ? -17.980 -3.029 0.713 1.00 63.66 143 GLN A C 1
ATOM 1067 O O . GLN A 1 143 ? -18.719 -3.649 -0.056 1.00 63.66 143 GLN A O 1
ATOM 1072 N N . GLN A 1 144 ? -18.082 -1.707 0.904 1.00 54.88 144 GLN A N 1
ATOM 1073 C CA . GLN A 1 144 ? -18.839 -0.884 -0.004 1.00 54.88 144 GLN A CA 1
ATOM 1074 C C . GLN A 1 144 ? -18.163 -1.208 -1.314 1.00 54.88 144 GLN A C 1
ATOM 1076 O O . GLN A 1 144 ? -16.989 -0.899 -1.523 1.00 54.88 144 GLN A O 1
ATOM 1081 N N . THR A 1 145 ? -18.889 -1.899 -2.180 1.00 42.41 145 THR A N 1
ATOM 1082 C CA . THR A 1 145 ? -18.633 -1.804 -3.587 1.00 42.41 145 THR A CA 1
ATOM 1083 C C . THR A 1 145 ? -18.776 -0.313 -3.874 1.00 42.41 145 THR A C 1
ATOM 1085 O O . THR A 1 145 ? -19.804 0.140 -4.363 1.00 42.41 145 THR A O 1
ATOM 1088 N N . VAL A 1 146 ? -17.684 0.430 -3.706 1.00 44.41 146 VAL A N 1
ATOM 1089 C CA . VAL A 1 146 ? -17.180 1.316 -4.739 1.00 44.41 146 VAL A CA 1
ATOM 1090 C C . VAL A 1 146 ? -16.874 0.458 -5.978 1.00 44.41 146 VAL A C 1
ATOM 1092 O O . VAL A 1 146 ? -15.834 0.570 -6.609 1.00 44.41 146 VAL A O 1
ATOM 1095 N N . ALA A 1 147 ? -17.853 -0.350 -6.422 1.00 39.44 147 ALA A N 1
ATOM 1096 C CA . ALA A 1 147 ? -18.307 -0.237 -7.780 1.00 39.44 147 ALA A CA 1
ATOM 1097 C C . ALA A 1 147 ? -18.400 1.262 -7.965 1.00 39.44 147 ALA A C 1
ATOM 1099 O O . ALA A 1 147 ? -19.230 1.913 -7.328 1.00 39.44 147 ALA A O 1
ATOM 1100 N N . GLN A 1 148 ? -17.415 1.793 -8.686 1.00 39.56 148 GLN A N 1
ATOM 1101 C CA . GLN A 1 148 ? -17.478 3.074 -9.343 1.00 39.56 148 GLN A CA 1
ATOM 1102 C C . GLN A 1 148 ? -18.957 3.338 -9.581 1.00 39.56 148 GLN A C 1
ATOM 1104 O O . GLN A 1 148 ? -19.551 2.728 -10.468 1.00 39.56 148 GLN A O 1
ATOM 1109 N N . LYS A 1 149 ? -19.603 4.163 -8.750 1.00 35.44 149 LYS A N 1
ATOM 1110 C CA . LYS A 1 149 ? -20.829 4.787 -9.207 1.00 35.44 149 LYS A CA 1
ATOM 1111 C C . LYS A 1 149 ? -20.316 5.475 -10.457 1.00 35.44 149 LYS A C 1
ATOM 1113 O O . LYS A 1 149 ? -19.432 6.321 -10.283 1.00 35.44 149 LYS A O 1
ATOM 1118 N N . PRO A 1 150 ? -20.689 5.028 -11.673 1.00 39.03 150 PRO A N 1
ATOM 1119 C CA . PRO A 1 150 ? -20.091 5.575 -12.871 1.00 39.03 150 PRO A CA 1
ATOM 1120 C C . PRO A 1 150 ? -20.247 7.070 -12.702 1.00 39.03 150 PRO A C 1
ATOM 1122 O O . PRO A 1 150 ? -21.360 7.537 -12.419 1.00 39.03 150 PRO A O 1
ATOM 1125 N N . ALA A 1 151 ? -19.117 7.785 -12.697 1.00 42.12 151 ALA A N 1
ATOM 1126 C CA . ALA A 1 151 ? -19.147 9.228 -12.670 1.00 42.12 151 ALA A CA 1
ATOM 1127 C C . ALA A 1 151 ? -20.177 9.587 -13.730 1.00 42.12 151 ALA A C 1
ATOM 1129 O O . ALA A 1 151 ? -20.047 9.149 -14.878 1.00 42.12 151 ALA A O 1
ATOM 1130 N N . LYS A 1 152 ? -21.272 10.231 -13.304 1.00 40.53 152 LYS A N 1
ATOM 1131 C CA . LYS A 1 152 ? -22.310 10.709 -14.213 1.00 40.53 152 LYS A CA 1
ATOM 1132 C C . LYS A 1 152 ? -21.547 11.306 -15.393 1.00 40.53 152 LYS A C 1
ATOM 1134 O O . LYS A 1 152 ? -20.718 12.175 -15.109 1.00 40.53 152 LYS A O 1
ATOM 1139 N N . PRO A 1 153 ? -21.721 10.802 -16.633 1.00 39.94 153 PRO A N 1
ATOM 1140 C CA . PRO A 1 153 ? -20.892 11.233 -17.740 1.00 39.94 153 PRO A CA 1
ATOM 1141 C C . PRO A 1 153 ? -20.862 12.751 -17.712 1.00 39.94 153 PRO A C 1
ATOM 1143 O O . PRO A 1 153 ? -21.926 13.382 -17.659 1.00 39.94 153 PRO A O 1
ATOM 1146 N N . ALA A 1 154 ? -19.656 13.317 -17.617 1.00 45.09 154 ALA A N 1
ATOM 1147 C CA . ALA A 1 154 ? -19.478 14.750 -17.728 1.00 45.09 154 ALA A CA 1
ATOM 1148 C C . ALA A 1 154 ? -20.259 15.173 -18.970 1.00 45.09 154 ALA A C 1
ATOM 1150 O O . ALA A 1 154 ? -20.100 14.566 -20.034 1.00 45.09 154 ALA A O 1
ATOM 1151 N N . ALA A 1 155 ? -21.187 16.116 -18.790 1.00 46.09 155 ALA A N 1
ATOM 1152 C CA . ALA A 1 155 ? -22.029 16.590 -19.869 1.00 46.09 155 ALA A CA 1
ATOM 1153 C C . ALA A 1 155 ? -21.126 16.909 -21.060 1.00 46.09 155 ALA A C 1
ATOM 1155 O O . ALA A 1 155 ? -20.183 17.693 -20.939 1.00 46.09 155 ALA A O 1
ATOM 1156 N N . THR A 1 156 ? -21.381 16.236 -22.180 1.00 44.72 156 THR A N 1
ATOM 1157 C CA . THR A 1 156 ? -20.724 16.507 -23.451 1.00 44.72 156 THR A CA 1
ATOM 1158 C C . THR A 1 156 ? -20.740 18.020 -23.667 1.00 44.72 156 THR A C 1
ATOM 1160 O O . THR A 1 156 ? -21.820 18.612 -23.562 1.00 44.72 156 THR A O 1
ATOM 1163 N N . PRO A 1 157 ? -19.594 18.675 -23.934 1.00 47.91 157 PRO A N 1
ATOM 1164 C CA . PRO A 1 157 ? -19.595 20.081 -24.295 1.00 47.91 157 PRO A CA 1
ATOM 1165 C C . PRO A 1 157 ? -20.572 20.269 -25.451 1.00 47.91 157 PRO A C 1
ATOM 1167 O O . PRO A 1 157 ? -20.467 19.592 -26.477 1.00 47.91 157 PRO A O 1
ATOM 1170 N N . ALA A 1 158 ? -21.565 21.135 -25.254 1.00 51.66 158 ALA A N 1
ATOM 1171 C CA . ALA A 1 158 ? -22.512 21.473 -26.296 1.00 51.66 158 ALA A CA 1
ATOM 1172 C C . ALA A 1 158 ? -21.724 21.912 -27.536 1.00 51.66 158 ALA A C 1
ATOM 1174 O O . ALA A 1 158 ? -20.901 22.827 -27.473 1.00 51.66 158 ALA A O 1
ATOM 1175 N N . LYS A 1 159 ? -21.965 21.227 -28.658 1.00 52.53 159 LYS A N 1
ATOM 1176 C CA . LYS A 1 159 ? -21.486 21.620 -29.983 1.00 52.53 159 LYS A CA 1
ATOM 1177 C C . LYS A 1 159 ? -21.765 23.120 -30.165 1.00 52.53 159 LYS A C 1
ATOM 1179 O O . LYS A 1 159 ? -22.930 23.505 -30.047 1.00 52.53 159 LYS A O 1
ATOM 1184 N N . PRO A 1 160 ? -20.758 23.964 -30.451 1.00 50.09 160 PRO A N 1
ATOM 1185 C CA . PRO A 1 160 ? -21.008 25.364 -30.754 1.00 50.09 160 PRO A CA 1
ATOM 1186 C C . PRO A 1 160 ? -21.999 25.453 -31.914 1.00 50.09 160 PRO A C 1
ATOM 1188 O O . PRO A 1 160 ? -21.808 24.820 -32.957 1.00 50.09 160 PRO A O 1
ATOM 1191 N N . ALA A 1 161 ? -23.086 26.196 -31.706 1.00 51.62 161 ALA A N 1
ATOM 1192 C CA . ALA A 1 161 ? -24.041 26.498 -32.756 1.00 51.62 161 A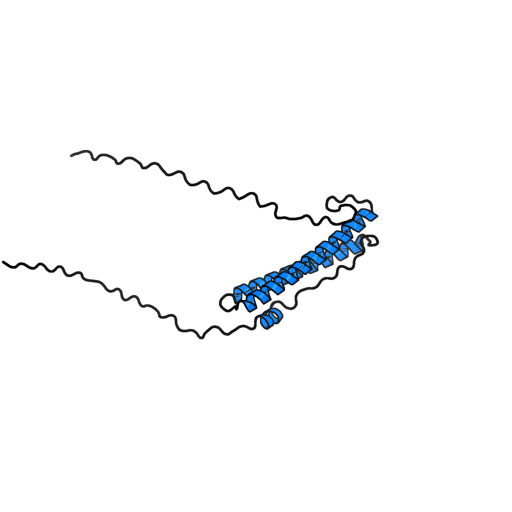LA A CA 1
ATOM 1193 C C . ALA A 1 161 ? -23.292 27.156 -33.923 1.00 51.62 161 ALA A C 1
ATOM 1195 O O . ALA A 1 161 ? -22.537 28.109 -33.731 1.00 51.62 161 ALA A O 1
ATOM 1196 N N . ALA A 1 162 ? -23.481 26.615 -35.127 1.00 47.25 162 ALA A N 1
ATOM 1197 C CA . ALA A 1 162 ? -22.914 27.176 -36.340 1.00 47.25 162 ALA A CA 1
ATOM 1198 C C . ALA A 1 162 ? -23.391 28.626 -36.491 1.00 47.25 162 ALA A C 1
ATOM 1200 O O . ALA A 1 162 ? -24.591 28.888 -36.597 1.00 47.25 162 ALA A O 1
ATOM 1201 N N . ALA A 1 163 ? -22.446 29.566 -36.481 1.00 53.50 163 ALA A N 1
ATOM 1202 C CA . ALA A 1 163 ? -22.721 30.954 -36.798 1.00 53.50 163 ALA A CA 1
ATOM 1203 C C . ALA A 1 163 ? -23.278 31.033 -38.227 1.00 53.50 163 ALA A C 1
ATOM 1205 O O . ALA A 1 163 ? -22.670 30.546 -39.182 1.00 53.50 163 ALA A O 1
ATOM 1206 N N . LYS A 1 164 ? -24.463 31.630 -38.357 1.00 58.84 164 LYS A N 1
ATOM 1207 C CA . LYS A 1 164 ? -25.106 31.934 -39.636 1.00 58.84 164 LYS A CA 1
ATOM 1208 C C . LYS A 1 164 ? -24.169 32.839 -40.459 1.00 58.84 164 LYS A C 1
ATOM 1210 O O . LYS A 1 164 ? -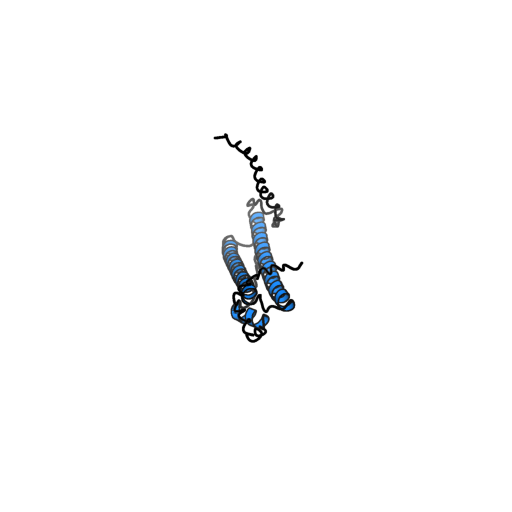23.768 33.879 -39.938 1.00 58.84 164 LYS A O 1
ATOM 1215 N N . PRO A 1 165 ? -23.825 32.495 -41.713 1.00 46.56 165 PRO A N 1
ATOM 1216 C CA . PRO A 1 165 ? -23.020 33.369 -42.558 1.00 46.56 165 PRO A CA 1
ATOM 1217 C C . PRO A 1 165 ? -23.742 34.699 -42.793 1.00 46.56 165 PRO A C 1
ATOM 1219 O O . PRO A 1 165 ? -24.917 34.718 -43.168 1.00 46.56 165 PRO A O 1
ATOM 1222 N N . ALA A 1 166 ? -23.038 35.806 -42.561 1.00 55.62 166 ALA A N 1
ATOM 1223 C CA . ALA A 1 166 ? -23.488 37.130 -42.966 1.00 55.62 166 ALA A CA 1
ATOM 1224 C C . ALA A 1 166 ? -23.558 37.195 -44.500 1.00 55.62 166 ALA A C 1
ATOM 1226 O O . ALA A 1 166 ? -22.647 36.740 -45.192 1.00 55.62 166 ALA A O 1
ATOM 1227 N N . ALA A 1 167 ? -24.661 37.732 -45.022 1.00 62.00 167 ALA A N 1
ATOM 1228 C CA . ALA A 1 167 ? -24.866 37.904 -46.454 1.00 62.00 167 ALA A CA 1
ATOM 1229 C C . ALA A 1 167 ? -23.825 38.879 -47.047 1.00 62.00 167 ALA A C 1
ATOM 1231 O O . ALA A 1 167 ? -23.470 39.861 -46.390 1.00 62.00 167 ALA A O 1
ATOM 1232 N N . PRO A 1 168 ? -23.342 38.641 -48.279 1.00 58.38 168 PRO A N 1
ATOM 1233 C CA . PRO A 1 168 ? -22.392 39.527 -48.937 1.00 58.38 168 PRO A CA 1
ATOM 1234 C C . PRO A 1 168 ? -23.045 40.871 -49.279 1.00 58.38 168 PRO A C 1
ATOM 1236 O O . PRO A 1 168 ? -24.127 40.925 -49.865 1.00 58.38 168 PRO A O 1
ATOM 1239 N N . ALA A 1 169 ? -22.368 41.961 -48.918 1.00 63.19 169 ALA A N 1
ATOM 1240 C CA . ALA A 1 169 ? -22.753 43.309 -49.307 1.00 63.19 169 ALA A CA 1
ATOM 1241 C C . ALA A 1 169 ? -22.593 43.484 -50.826 1.00 63.19 169 ALA A C 1
ATOM 1243 O O . ALA A 1 169 ? -21.518 43.272 -51.386 1.00 63.19 169 ALA A O 1
ATOM 1244 N N . THR A 1 170 ? -23.677 43.877 -51.488 1.00 60.97 170 THR A N 1
ATOM 1245 C CA . THR A 1 170 ? -23.697 44.287 -52.895 1.00 60.97 170 THR A CA 1
ATOM 1246 C C . THR A 1 170 ? -22.831 45.535 -53.115 1.00 60.97 170 THR A C 1
ATOM 1248 O O . THR A 1 170 ? -23.016 46.517 -52.390 1.00 60.97 170 THR A O 1
ATOM 1251 N N . PRO A 1 171 ? -21.934 45.553 -54.116 1.00 56.34 171 PRO A N 1
ATOM 1252 C CA . PRO A 1 171 ? -21.172 46.746 -54.467 1.00 56.34 171 PRO A CA 1
ATOM 1253 C C . PRO A 1 171 ? -22.086 47.782 -55.131 1.00 56.34 171 PRO A C 1
ATOM 1255 O O . PRO A 1 171 ? -22.834 47.468 -56.059 1.00 56.34 171 PRO A O 1
ATOM 1258 N N . LYS A 1 172 ? -22.032 49.026 -54.649 1.00 47.62 172 LYS A N 1
ATOM 1259 C CA . LYS A 1 172 ? -22.714 50.165 -55.271 1.00 47.62 172 LYS A CA 1
ATOM 1260 C C . LYS A 1 172 ? -21.831 50.715 -56.406 1.00 47.62 172 LYS A C 1
ATOM 1262 O O . LYS A 1 172 ? -20.632 50.874 -56.181 1.00 47.62 172 LYS A O 1
ATOM 1267 N N . PRO A 1 173 ? -22.378 50.973 -57.604 1.00 55.19 173 PRO A N 1
ATOM 1268 C CA . PRO A 1 173 ? -21.604 51.482 -58.728 1.00 55.19 173 PRO A CA 1
ATOM 1269 C C . PRO A 1 173 ? -21.418 53.009 -58.673 1.00 55.19 173 PRO A C 1
ATOM 1271 O O . PRO A 1 173 ? -22.367 53.724 -58.353 1.00 55.19 173 PRO A O 1
ATOM 1274 N N . GLN A 1 174 ? -20.213 53.411 -59.102 1.00 45.03 174 GLN A N 1
ATOM 1275 C CA . GLN A 1 174 ? -19.689 54.747 -59.447 1.00 45.03 174 GLN A CA 1
ATOM 1276 C C . GLN A 1 174 ? -19.386 55.717 -58.302 1.00 45.03 174 GLN A C 1
ATOM 1278 O O . GLN A 1 174 ? -20.319 56.196 -57.625 1.00 45.03 174 GLN A O 1
#

Nearest PDB structures (foldseek):
  4afl-assembly1_C  TM=8.284E-01  e=1.464E+00  Homo sapiens
  4ijj-assembly3_C  TM=4.443E-01  e=8.067E+00  Pseudomonas aeruginosa UCBPP-PA14

Secondary structure (DSSP, 8-state):
-------------------PPP---PPPPP-HHHHIIIII-SPP-------TTT--HHHHHHHHHHHHHHHHHHHHHHHHHHHHHHHTTTT--HHHHHHHHHHHHHHHHHHHHHHHHHHHHHHHHHHHTT---TTEETTEE-----------PPPPPPPPPPPPPPPPPPPPP-

Radius of gyration: 32.98 Å; Cα contacts (8 Å, |Δi|>4): 114; chains: 1; bounding box: 49×64×112 Å